Protein AF-A0A1G1J3R7-F1 (afdb_monomer_lite)

Sequence (80 aa):
MNIEKIKNLYFSKKRNVQEIADELGYSFWQVYELMKKNNVLRRTPSEINYLKSDKGKPKFVLKEPMDADGEKLKIAAIML

pLDDT: mean 86.04, std 6.36, range [66.75, 93.5]

Secondary structure (DSSP, 8-state):
--HHHHHHHHHTT---HHHHHHHHT--HHHHHHHHHHTT-PPPPHHHHHHHHHTS---S--PPPPPPHHHHHHHHHHHT-

Structure (mmCIF, N/CA/C/O backbone):
data_AF-A0A1G1J3R7-F1
#
_entry.id   AF-A0A1G1J3R7-F1
#
loop_
_atom_site.group_PDB
_atom_site.id
_atom_site.type_symbol
_atom_site.label_atom_id
_atom_site.label_alt_id
_atom_site.label_comp_id
_atom_site.label_asym_id
_atom_site.label_entity_id
_atom_site.label_seq_id
_atom_site.pdbx_PDB_ins_code
_atom_site.Cartn_x
_atom_site.Cartn_y
_atom_site.Cartn_z
_atom_site.occupancy
_atom_site.B_iso_or_equiv
_atom_site.auth_seq_id
_atom_site.auth_comp_id
_atom_site.auth_asym_id
_atom_site.auth_atom_id
_atom_site.pdbx_PDB_model_num
A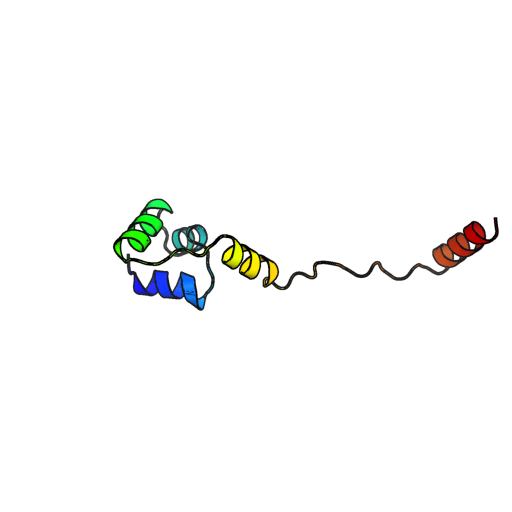TOM 1 N N . MET A 1 1 ? -16.108 -6.942 10.801 1.00 67.81 1 MET A N 1
ATOM 2 C CA . MET A 1 1 ? -14.917 -6.960 9.923 1.00 67.81 1 MET A CA 1
ATOM 3 C C . MET A 1 1 ? -13.804 -7.731 10.621 1.00 67.81 1 MET A C 1
ATOM 5 O O . MET A 1 1 ? -13.492 -7.396 11.755 1.00 67.81 1 MET A O 1
ATOM 9 N N . ASN A 1 2 ? -13.272 -8.793 10.006 1.00 83.19 2 ASN A N 1
ATOM 10 C CA . ASN A 1 2 ? -12.318 -9.690 10.669 1.00 83.19 2 ASN A CA 1
ATOM 11 C C . ASN A 1 2 ? -10.869 -9.187 10.489 1.00 83.19 2 ASN A C 1
ATOM 13 O O . ASN A 1 2 ? -10.388 -9.071 9.359 1.00 83.19 2 ASN A O 1
ATOM 17 N N . ILE A 1 3 ? -10.188 -8.858 11.592 1.00 86.62 3 ILE A N 1
ATOM 18 C CA . ILE A 1 3 ? -8.867 -8.206 11.579 1.00 86.62 3 ILE A CA 1
ATOM 19 C C . ILE A 1 3 ? -7.765 -9.112 11.020 1.00 86.62 3 ILE A C 1
ATOM 21 O O . ILE A 1 3 ? -6.859 -8.633 10.340 1.00 86.62 3 ILE A O 1
ATOM 25 N N . GLU A 1 4 ? -7.856 -10.421 11.245 1.00 87.00 4 GLU A N 1
ATOM 26 C CA . GLU A 1 4 ? -6.882 -11.400 10.748 1.00 87.00 4 GLU A CA 1
ATOM 27 C C . GLU A 1 4 ? -6.844 -11.424 9.223 1.00 87.00 4 GLU A C 1
ATOM 29 O O . GLU A 1 4 ? -5.773 -11.452 8.615 1.00 87.00 4 GLU A O 1
ATOM 34 N N . LYS A 1 5 ? -8.018 -11.310 8.593 1.00 88.62 5 LYS A N 1
ATOM 35 C CA . LYS A 1 5 ? -8.139 -11.248 7.137 1.00 88.62 5 LYS A CA 1
ATOM 36 C C . LYS A 1 5 ? -7.469 -9.988 6.588 1.00 88.62 5 LYS A C 1
ATOM 38 O O . LYS A 1 5 ? -6.733 -10.073 5.612 1.00 88.62 5 LYS A O 1
ATOM 43 N N . ILE A 1 6 ? -7.644 -8.843 7.252 1.00 87.62 6 ILE A N 1
ATOM 44 C CA . ILE A 1 6 ? -6.979 -7.583 6.878 1.00 87.62 6 ILE A CA 1
ATOM 45 C C . ILE A 1 6 ? -5.466 -7.692 7.044 1.00 87.62 6 ILE A C 1
ATOM 47 O O . ILE A 1 6 ? -4.737 -7.305 6.135 1.00 87.62 6 ILE A O 1
ATOM 51 N N . LYS A 1 7 ? -4.981 -8.260 8.154 1.00 88.00 7 LYS A N 1
ATOM 52 C CA . LYS A 1 7 ? -3.545 -8.492 8.368 1.00 88.00 7 LYS A CA 1
ATOM 53 C C . LYS A 1 7 ? -2.959 -9.387 7.276 1.00 88.00 7 LYS A C 1
ATOM 55 O O . LYS A 1 7 ? -1.918 -9.052 6.725 1.00 88.00 7 LYS A O 1
ATOM 60 N N . ASN A 1 8 ? -3.645 -10.466 6.910 1.00 89.94 8 ASN A N 1
ATOM 61 C CA . ASN A 1 8 ? -3.194 -11.377 5.859 1.00 89.94 8 ASN A CA 1
ATOM 62 C C . ASN A 1 8 ? -3.173 -10.701 4.472 1.00 89.94 8 ASN A C 1
ATOM 64 O O . ASN A 1 8 ? -2.189 -10.789 3.740 1.00 89.94 8 ASN A O 1
ATOM 68 N N . LEU A 1 9 ? -4.224 -9.952 4.117 1.00 88.38 9 LEU A N 1
ATOM 69 C CA . LEU A 1 9 ? -4.262 -9.195 2.860 1.00 88.38 9 LEU A CA 1
ATOM 70 C C . LEU A 1 9 ? -3.188 -8.096 2.814 1.00 88.38 9 LEU A C 1
ATOM 72 O O . LEU A 1 9 ? -2.579 -7.858 1.769 1.00 88.38 9 LEU A O 1
ATOM 76 N N . TYR A 1 10 ? -2.924 -7.453 3.950 1.00 90.38 10 TYR A N 1
ATOM 77 C CA . TYR A 1 10 ? -1.901 -6.428 4.066 1.00 90.38 10 TYR A CA 1
ATOM 78 C C . TYR A 1 10 ? -0.498 -7.041 3.975 1.00 90.38 10 TYR A C 1
ATOM 80 O O . TYR A 1 10 ? 0.243 -6.746 3.044 1.00 90.38 10 TYR A O 1
ATOM 88 N N . PHE A 1 11 ? -0.102 -7.913 4.894 1.00 87.38 11 PHE A N 1
ATOM 89 C CA . PHE A 1 11 ? 1.277 -8.401 4.946 1.00 87.38 11 PHE A CA 1
ATOM 90 C C . PHE A 1 11 ? 1.581 -9.438 3.861 1.00 87.38 11 PHE A C 1
ATOM 92 O O . PHE A 1 11 ? 2.544 -9.263 3.119 1.00 87.38 11 PHE A O 1
ATOM 99 N N . SER A 1 12 ? 0.741 -10.463 3.700 1.00 86.50 12 SER A N 1
ATOM 100 C CA . SER A 1 12 ? 1.028 -11.583 2.794 1.00 86.50 12 SER A CA 1
ATOM 101 C C . SER A 1 12 ? 0.764 -11.231 1.334 1.00 86.50 12 SER A C 1
ATOM 103 O O . SER A 1 12 ? 1.590 -11.500 0.467 1.00 86.50 12 SER A O 1
ATOM 105 N N . LYS A 1 13 ? -0.379 -10.594 1.042 1.00 85.69 13 LYS A N 1
ATOM 106 C CA . LYS A 1 13 ? -0.731 -10.216 -0.339 1.00 85.69 13 LYS A CA 1
ATOM 107 C C . LYS A 1 13 ? -0.199 -8.841 -0.757 1.00 85.69 13 LYS A C 1
ATOM 109 O O . LYS A 1 13 ? -0.479 -8.410 -1.874 1.00 85.69 13 LYS A O 1
ATOM 114 N N . LYS A 1 14 ? 0.539 -8.141 0.119 1.00 87.69 14 LYS A N 1
ATOM 115 C CA . LYS A 1 14 ? 1.113 -6.803 -0.127 1.00 87.69 14 LYS A CA 1
ATOM 116 C C . LYS A 1 14 ? 0.079 -5.766 -0.619 1.00 87.69 14 LYS A C 1
ATOM 118 O O . LYS A 1 14 ? 0.456 -4.772 -1.244 1.00 87.69 14 LYS A O 1
ATOM 123 N N . ARG A 1 15 ? -1.217 -5.951 -0.323 1.00 86.75 15 ARG A N 1
ATOM 124 C CA . ARG A 1 15 ? -2.279 -5.053 -0.806 1.00 86.75 15 ARG A CA 1
ATOM 125 C C . ARG A 1 15 ? -2.277 -3.721 -0.074 1.00 86.75 15 ARG A C 1
ATOM 127 O O . ARG A 1 15 ? -1.764 -3.593 1.049 1.00 86.75 15 ARG A O 1
ATOM 134 N N . ASN A 1 16 ? -2.795 -2.700 -0.741 1.00 89.44 16 ASN A N 1
ATOM 135 C CA . ASN A 1 16 ? -2.987 -1.381 -0.152 1.00 89.44 16 ASN A CA 1
ATOM 136 C C . ASN A 1 16 ? -4.334 -1.314 0.607 1.00 89.44 16 ASN A C 1
ATOM 138 O O . ASN A 1 16 ? -5.188 -2.178 0.453 1.00 89.44 16 ASN A O 1
ATOM 142 N N . VAL A 1 17 ? -4.518 -0.309 1.467 1.00 89.88 17 VAL A N 1
ATOM 143 C CA . VAL A 1 17 ? -5.722 -0.206 2.320 1.00 89.88 17 VAL A CA 1
ATOM 144 C C . VAL A 1 17 ? -7.000 -0.012 1.492 1.00 89.88 17 VAL A C 1
ATOM 146 O O . VAL A 1 17 ? -8.037 -0.544 1.868 1.00 89.88 17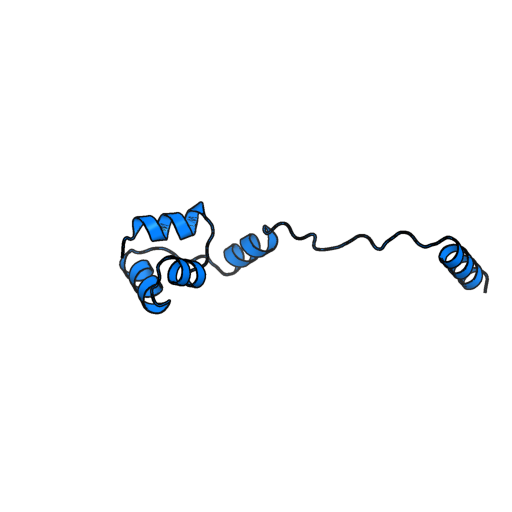 VAL A O 1
ATOM 149 N N . GLN A 1 18 ? -6.911 0.688 0.358 1.00 90.06 18 GLN A N 1
ATOM 150 C CA . GLN A 1 18 ? -8.020 0.866 -0.580 1.00 90.06 18 GLN A CA 1
ATOM 151 C C . GLN A 1 18 ? -8.399 -0.466 -1.240 1.00 90.06 18 GLN A C 1
ATOM 153 O O . GLN A 1 18 ? -9.546 -0.868 -1.161 1.00 90.06 18 GLN A O 1
ATOM 158 N N . GLU A 1 19 ? -7.426 -1.211 -1.770 1.00 89.88 19 GLU A N 1
ATOM 159 C CA . GLU A 1 19 ? -7.630 -2.541 -2.364 1.00 89.88 19 GLU A CA 1
ATOM 160 C C . GLU A 1 19 ? -8.243 -3.526 -1.358 1.00 89.88 19 GLU A C 1
ATOM 162 O O . GLU A 1 19 ? -9.057 -4.365 -1.727 1.00 89.88 19 GLU A O 1
ATOM 167 N N . ILE A 1 20 ? -7.852 -3.434 -0.082 1.00 91.19 20 ILE A N 1
ATOM 168 C CA . ILE A 1 20 ? -8.436 -4.241 0.997 1.00 91.19 20 ILE A CA 1
ATOM 169 C C . ILE A 1 20 ? -9.886 -3.824 1.263 1.00 91.19 20 ILE A C 1
ATOM 171 O O . ILE A 1 20 ? -10.731 -4.685 1.497 1.00 91.19 20 ILE A O 1
ATOM 175 N N . ALA A 1 21 ? -10.169 -2.521 1.250 1.00 92.38 21 ALA A N 1
ATOM 176 C CA . ALA A 1 21 ? -11.513 -1.989 1.425 1.00 92.38 21 ALA A CA 1
ATOM 177 C C . ALA A 1 21 ? -12.430 -2.434 0.275 1.00 92.38 21 ALA A C 1
ATOM 179 O O . ALA A 1 21 ? -13.500 -2.981 0.538 1.00 92.38 21 ALA A O 1
ATOM 180 N N . ASP A 1 22 ? -11.952 -2.327 -0.965 1.00 93.00 22 ASP A N 1
ATOM 181 C CA . ASP A 1 22 ? -12.654 -2.758 -2.174 1.00 93.00 22 ASP A CA 1
ATOM 182 C C . ASP A 1 22 ? -12.901 -4.282 -2.172 1.00 93.00 22 ASP A C 1
ATOM 184 O O . ASP A 1 22 ? -14.008 -4.731 -2.452 1.00 93.00 22 ASP A O 1
ATOM 188 N N . GLU A 1 23 ? -11.906 -5.096 -1.785 1.00 90.88 23 GLU A N 1
ATOM 189 C CA . GLU A 1 23 ? -12.026 -6.567 -1.718 1.00 90.88 23 GLU A CA 1
ATOM 190 C C . GLU A 1 23 ? -13.002 -7.040 -0.629 1.00 90.88 23 GLU A C 1
ATOM 192 O O . GLU A 1 23 ? -13.586 -8.119 -0.738 1.00 90.88 23 GLU A O 1
ATOM 197 N N . LEU A 1 24 ? -13.176 -6.255 0.435 1.00 89.19 24 LEU A N 1
ATOM 198 C CA . LEU A 1 24 ? -14.062 -6.588 1.550 1.00 89.19 24 LEU A CA 1
ATOM 199 C C . LEU A 1 24 ? -15.414 -5.854 1.496 1.00 89.19 24 LEU A C 1
ATOM 201 O O . LEU A 1 24 ? -16.266 -6.137 2.336 1.00 89.19 24 LEU A O 1
ATOM 205 N N . GLY A 1 25 ? -15.616 -4.943 0.538 1.00 91.75 25 GLY A N 1
ATOM 206 C CA . GLY A 1 25 ? -16.838 -4.144 0.403 1.00 91.75 25 GLY A CA 1
ATOM 207 C C . GLY A 1 25 ? -17.040 -3.109 1.517 1.00 91.75 25 GLY A C 1
ATOM 208 O O . GLY A 1 25 ? -18.178 -2.793 1.859 1.00 91.75 25 GLY A O 1
ATOM 209 N N . TYR A 1 26 ? -15.958 -2.603 2.114 1.00 91.62 26 TYR A N 1
ATOM 210 C CA . TYR A 1 26 ? -16.006 -1.596 3.180 1.00 91.62 26 TYR A CA 1
ATOM 211 C C . TYR A 1 26 ? -15.450 -0.255 2.715 1.00 91.62 26 TYR A C 1
ATOM 213 O O . TYR A 1 26 ? -14.759 -0.161 1.705 1.00 91.62 26 TYR A O 1
ATOM 221 N N . SER A 1 27 ? -15.711 0.800 3.488 1.00 92.62 27 SER A N 1
ATOM 222 C CA . SER A 1 27 ? -15.073 2.085 3.227 1.00 92.62 27 SER A CA 1
ATOM 223 C C . SER A 1 27 ? -13.611 2.075 3.676 1.00 92.62 27 SER A C 1
ATOM 225 O O . SER A 1 27 ? -13.231 1.425 4.656 1.00 92.62 27 SER A O 1
ATOM 227 N N . PHE A 1 28 ? -12.787 2.872 2.997 1.00 92.12 28 PHE A N 1
ATOM 228 C CA . PHE A 1 28 ? -11.397 3.095 3.388 1.00 92.12 28 PHE A CA 1
ATOM 229 C C . PHE A 1 28 ? -11.267 3.480 4.869 1.00 92.12 28 PHE A C 1
ATOM 231 O O . PHE A 1 28 ? -10.427 2.933 5.584 1.00 92.12 28 PHE A O 1
ATOM 238 N N . TRP A 1 29 ? -12.126 4.389 5.345 1.00 93.50 29 TRP A N 1
ATOM 239 C CA . TRP A 1 29 ? -12.107 4.873 6.725 1.00 93.50 29 TRP A CA 1
ATOM 240 C C . TRP A 1 29 ? -12.402 3.770 7.738 1.00 93.50 29 TRP A C 1
ATOM 242 O O . TRP A 1 29 ? -11.725 3.697 8.759 1.00 93.50 29 TRP A O 1
ATOM 252 N N . GLN A 1 30 ? -13.342 2.869 7.436 1.00 92.25 30 GLN A N 1
ATOM 253 C CA . GLN A 1 30 ? -13.635 1.722 8.296 1.00 92.25 30 GLN A CA 1
ATOM 254 C C . GLN A 1 30 ? -12.419 0.799 8.431 1.00 92.25 30 GLN A C 1
ATOM 256 O O . GLN A 1 30 ? -12.079 0.380 9.540 1.00 92.25 30 GLN A O 1
ATOM 261 N N . VAL A 1 31 ? -11.731 0.503 7.322 1.00 91.00 31 VAL A N 1
ATOM 262 C CA . VAL A 1 31 ? -10.507 -0.321 7.332 1.00 91.00 31 VAL A CA 1
ATOM 263 C C . VAL A 1 31 ? -9.382 0.387 8.073 1.00 91.00 31 VAL A C 1
ATOM 265 O O . VAL A 1 31 ? -8.726 -0.218 8.922 1.00 91.00 31 VAL A O 1
ATOM 268 N N . TYR A 1 32 ? -9.202 1.677 7.812 1.00 90.62 32 TYR A N 1
ATOM 269 C CA . TYR A 1 32 ? -8.187 2.495 8.456 1.00 90.62 32 TYR A CA 1
ATOM 270 C C . TYR A 1 32 ? -8.376 2.573 9.977 1.00 90.62 32 TYR A C 1
ATOM 272 O O . TYR A 1 32 ? -7.432 2.323 10.729 1.00 90.62 32 TYR A O 1
ATOM 280 N N . GLU A 1 33 ? -9.591 2.860 10.447 1.00 92.06 33 GLU A N 1
ATOM 281 C CA . GLU A 1 33 ? -9.891 2.880 11.877 1.00 92.06 33 GLU A CA 1
ATOM 282 C C . GLU A 1 33 ? -9.676 1.518 12.525 1.00 92.06 33 GLU A C 1
ATOM 284 O O . GLU A 1 33 ? -9.126 1.447 13.624 1.00 92.06 33 GLU A O 1
ATOM 289 N N . LEU A 1 34 ? -10.084 0.432 11.863 1.00 90.69 34 LEU A N 1
ATOM 290 C CA . LEU A 1 34 ? -9.901 -0.905 12.412 1.00 90.69 34 LEU A CA 1
ATOM 291 C C . LEU A 1 34 ? -8.412 -1.257 12.531 1.00 90.69 34 LEU A C 1
ATOM 293 O O . LEU A 1 34 ? -7.997 -1.793 13.559 1.00 90.69 34 LEU A O 1
ATOM 297 N N . MET A 1 35 ? -7.599 -0.923 11.524 1.00 90.00 35 MET A N 1
ATOM 298 C CA . MET A 1 35 ? -6.144 -1.091 11.583 1.00 90.00 35 MET A CA 1
ATOM 299 C C . MET A 1 35 ? -5.539 -0.291 12.741 1.00 90.00 35 MET A C 1
ATOM 301 O O . MET A 1 35 ? -4.744 -0.840 13.503 1.00 90.00 35 MET A O 1
ATOM 305 N N . LYS A 1 36 ? -5.965 0.967 12.921 1.00 90.94 36 LYS A N 1
ATOM 306 C CA . LYS A 1 36 ? -5.511 1.834 14.018 1.00 90.94 36 LYS A CA 1
ATOM 307 C C . LYS A 1 36 ? -5.894 1.270 15.391 1.00 90.94 36 LYS A C 1
ATOM 309 O O . LYS A 1 36 ? -5.037 1.179 16.261 1.00 90.94 36 LYS A O 1
ATOM 314 N N . LYS A 1 37 ? -7.147 0.832 15.571 1.00 92.19 37 LYS A N 1
ATOM 315 C CA . LYS A 1 37 ? -7.649 0.222 16.821 1.00 92.19 37 LYS A CA 1
ATOM 316 C C . LYS A 1 37 ? -6.903 -1.061 17.197 1.00 92.19 37 LYS A C 1
ATOM 318 O O . LYS A 1 37 ? -6.794 -1.378 18.373 1.00 92.19 37 LYS A O 1
ATOM 323 N N . ASN A 1 38 ? -6.378 -1.783 16.208 1.00 90.19 38 ASN A N 1
ATOM 324 C CA . ASN A 1 38 ? -5.655 -3.041 16.396 1.00 90.19 38 ASN A CA 1
ATOM 325 C C . ASN A 1 38 ? -4.123 -2.888 16.311 1.00 90.19 38 ASN A C 1
ATOM 327 O O . ASN A 1 38 ? -3.431 -3.890 16.122 1.00 90.19 38 ASN A O 1
ATOM 331 N N . ASN A 1 39 ? -3.595 -1.660 16.417 1.00 90.69 39 ASN A N 1
ATOM 332 C CA . ASN A 1 39 ? -2.159 -1.350 16.370 1.00 90.69 39 ASN A CA 1
ATOM 333 C C . ASN A 1 39 ? -1.429 -1.935 15.146 1.00 90.69 39 ASN A C 1
ATOM 335 O O . ASN A 1 39 ? -0.267 -2.333 15.221 1.00 90.69 39 ASN A O 1
ATOM 339 N N . VAL A 1 40 ? -2.104 -1.996 13.996 1.00 87.50 40 VAL A N 1
ATOM 340 C CA . VAL A 1 40 ? -1.467 -2.422 12.748 1.00 87.50 40 VAL A CA 1
ATOM 341 C C . VAL A 1 40 ? -0.673 -1.247 12.191 1.00 87.50 40 VAL A C 1
ATOM 343 O O . VAL A 1 40 ? -1.245 -0.289 1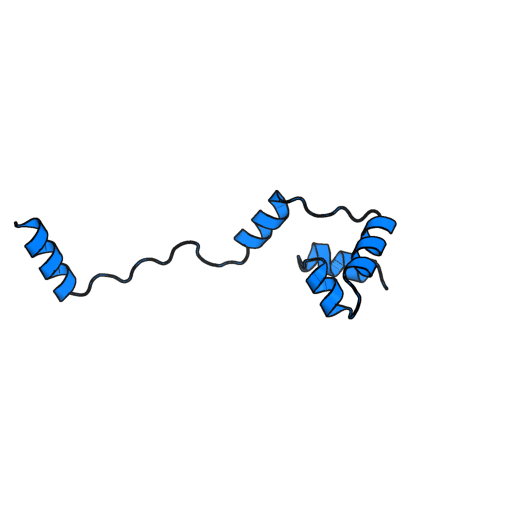1.664 1.00 87.50 40 VAL A O 1
ATOM 346 N N . LEU A 1 41 ? 0.653 -1.326 12.317 1.00 86.88 41 LEU A N 1
ATOM 347 C CA . LEU A 1 41 ? 1.567 -0.328 11.770 1.00 86.88 41 LEU A CA 1
ATOM 348 C C . LEU A 1 41 ? 1.394 -0.220 10.254 1.00 86.88 41 LEU A C 1
ATOM 350 O O . LEU A 1 41 ? 1.341 -1.217 9.528 1.00 86.88 41 LEU A O 1
ATOM 354 N N . ARG A 1 42 ? 1.303 1.021 9.775 1.00 88.31 42 ARG A N 1
ATOM 355 C CA . ARG A 1 42 ? 1.268 1.304 8.345 1.00 88.31 42 ARG A CA 1
ATOM 356 C C . ARG A 1 42 ? 2.678 1.299 7.778 1.00 88.31 42 ARG A C 1
ATOM 358 O O . ARG A 1 42 ? 3.603 1.808 8.400 1.00 88.31 42 ARG A O 1
ATOM 365 N N . ARG A 1 43 ? 2.783 0.810 6.545 1.00 89.38 43 ARG A N 1
ATOM 366 C CA . ARG A 1 43 ? 3.988 0.923 5.729 1.00 89.38 43 ARG A CA 1
ATOM 367 C C . ARG A 1 43 ? 4.394 2.384 5.563 1.00 89.38 43 ARG A C 1
ATOM 369 O O . ARG A 1 43 ? 3.563 3.243 5.251 1.00 89.38 43 ARG A O 1
ATOM 376 N N . THR A 1 44 ? 5.680 2.621 5.726 1.00 89.25 44 THR A N 1
ATOM 377 C CA . THR A 1 44 ? 6.378 3.866 5.432 1.00 89.25 44 THR A CA 1
ATOM 378 C C . THR A 1 44 ? 6.381 4.157 3.925 1.00 89.25 44 THR A C 1
ATOM 380 O O . THR A 1 44 ? 6.197 3.250 3.103 1.00 89.25 44 THR A O 1
ATOM 383 N N . PRO A 1 45 ? 6.623 5.416 3.515 1.00 85.38 45 PRO A N 1
ATOM 384 C CA . PRO A 1 45 ? 6.761 5.765 2.101 1.00 85.38 45 PRO A CA 1
ATOM 385 C C . PRO A 1 45 ? 7.832 4.935 1.375 1.00 85.38 45 PRO A C 1
ATOM 387 O O . PRO A 1 45 ? 7.614 4.512 0.240 1.00 85.38 45 PRO A O 1
ATOM 390 N N . SER A 1 46 ? 8.952 4.643 2.043 1.00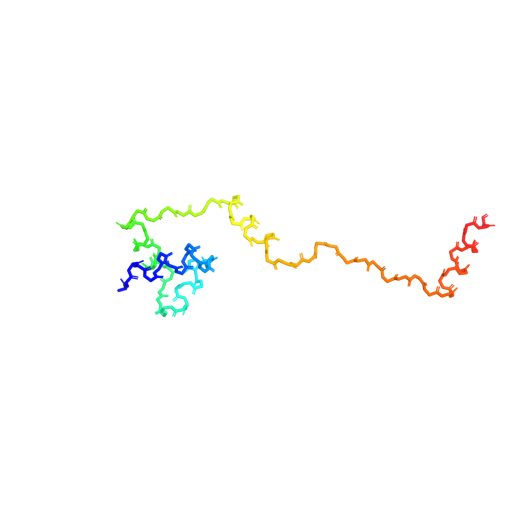 86.25 46 SER A N 1
ATOM 391 C CA . SER A 1 46 ? 10.042 3.828 1.496 1.00 86.25 46 SER A CA 1
ATOM 392 C C . SER A 1 46 ? 9.602 2.395 1.195 1.00 86.25 46 SER A C 1
ATOM 394 O O . SER A 1 46 ? 9.855 1.894 0.101 1.00 86.25 46 SER A O 1
ATOM 396 N N . GLU A 1 47 ? 8.872 1.754 2.111 1.00 86.75 47 GLU A N 1
ATOM 397 C CA . GLU A 1 47 ? 8.330 0.404 1.900 1.00 86.75 47 GLU A CA 1
ATOM 398 C C . GLU A 1 47 ? 7.300 0.375 0.765 1.00 86.75 47 GLU A C 1
ATOM 400 O O . GLU A 1 47 ? 7.273 -0.555 -0.041 1.00 86.75 47 GLU A O 1
ATOM 405 N N . ILE A 1 48 ? 6.467 1.414 0.653 1.00 87.12 48 ILE A N 1
ATOM 406 C CA . ILE A 1 48 ? 5.513 1.546 -0.456 1.00 87.12 48 ILE A CA 1
ATOM 407 C C . ILE A 1 48 ? 6.256 1.669 -1.793 1.00 87.12 48 ILE A C 1
ATOM 409 O O . ILE A 1 48 ? 5.865 1.033 -2.773 1.00 87.12 48 ILE A O 1
ATOM 413 N N . ASN A 1 49 ? 7.321 2.469 -1.845 1.00 85.38 49 ASN A N 1
ATOM 414 C CA . ASN A 1 49 ? 8.130 2.644 -3.050 1.00 85.38 49 ASN A CA 1
ATOM 415 C C . ASN A 1 49 ? 8.854 1.356 -3.443 1.00 85.38 49 ASN A C 1
ATOM 417 O O . ASN A 1 49 ? 8.858 1.004 -4.624 1.00 85.38 49 ASN A O 1
ATOM 421 N N . TYR A 1 50 ? 9.388 0.622 -2.466 1.00 85.50 50 TYR A N 1
ATOM 422 C CA . TYR A 1 50 ? 9.977 -0.693 -2.692 1.00 85.50 50 TYR A CA 1
ATOM 423 C C . TYR A 1 50 ? 8.959 -1.646 -3.327 1.00 85.50 50 TYR A C 1
ATOM 425 O O . TYR A 1 50 ? 9.215 -2.182 -4.399 1.00 85.50 50 TYR A O 1
ATOM 433 N N . LEU A 1 51 ? 7.754 -1.754 -2.755 1.00 83.19 51 LEU A N 1
ATOM 434 C CA . LEU A 1 51 ? 6.678 -2.586 -3.306 1.00 83.19 51 LEU A CA 1
ATOM 435 C C . LEU A 1 51 ? 6.259 -2.177 -4.723 1.00 83.19 51 LEU A C 1
ATOM 437 O O . LEU A 1 51 ? 5.916 -3.036 -5.527 1.00 83.19 51 LEU A O 1
ATOM 441 N N . LYS A 1 52 ? 6.263 -0.880 -5.052 1.00 80.19 52 LYS A N 1
ATOM 442 C CA . LYS A 1 52 ? 5.972 -0.401 -6.415 1.00 80.19 52 LYS A CA 1
ATOM 443 C C . LYS A 1 52 ? 7.091 -0.751 -7.395 1.00 80.19 52 LYS A C 1
ATOM 445 O O . LYS A 1 52 ? 6.791 -1.115 -8.527 1.00 80.19 52 LYS A O 1
ATOM 450 N N . SER A 1 53 ? 8.349 -0.645 -6.965 1.00 77.00 53 SER A N 1
ATOM 451 C CA . SER A 1 53 ? 9.513 -1.019 -7.775 1.00 77.00 53 SER A CA 1
ATOM 452 C C . SER A 1 53 ? 9.601 -2.534 -7.990 1.00 77.00 53 SER A C 1
ATOM 454 O O . SER A 1 53 ? 10.043 -2.960 -9.049 1.00 77.00 53 SER A O 1
ATOM 456 N N . ASP A 1 54 ? 9.163 -3.326 -7.010 1.00 69.81 54 ASP A N 1
ATOM 457 C CA . ASP A 1 54 ? 9.139 -4.796 -7.019 1.00 69.81 54 ASP A CA 1
ATOM 458 C C . ASP A 1 54 ? 8.061 -5.378 -7.954 1.00 69.81 54 ASP A C 1
ATOM 460 O O . ASP A 1 54 ? 8.123 -6.548 -8.312 1.00 69.81 54 ASP A O 1
ATOM 464 N N . LYS A 1 55 ? 7.092 -4.575 -8.432 1.00 68.62 55 LYS A N 1
ATOM 465 C CA . LYS A 1 55 ? 6.008 -5.017 -9.347 1.00 68.62 55 LYS A CA 1
ATOM 466 C C . LYS A 1 55 ? 6.479 -5.420 -10.762 1.00 68.62 55 LYS A C 1
ATOM 468 O O . LYS A 1 55 ? 5.677 -5.429 -11.693 1.00 68.62 55 LYS A O 1
ATOM 473 N N . GLY A 1 56 ? 7.757 -5.756 -10.932 1.00 66.75 56 GLY A N 1
ATOM 474 C CA . GLY A 1 56 ? 8.282 -6.526 -12.062 1.00 66.75 56 GLY A CA 1
ATOM 475 C C . GLY A 1 56 ? 8.307 -5.813 -13.411 1.00 66.75 56 GLY A C 1
ATOM 476 O O . GLY A 1 56 ? 8.644 -6.434 -14.414 1.00 66.75 56 GLY A O 1
ATOM 477 N N . LYS A 1 57 ? 7.962 -4.523 -13.475 1.00 70.62 57 LYS A N 1
ATOM 478 C CA . LYS A 1 57 ? 8.030 -3.778 -14.733 1.00 70.62 57 LYS A CA 1
ATOM 479 C C . LYS A 1 57 ? 9.477 -3.354 -14.989 1.00 70.62 57 LYS A C 1
ATOM 481 O O . LYS A 1 57 ? 10.051 -2.672 -14.133 1.00 70.62 57 LYS A O 1
ATOM 486 N N . PRO A 1 58 ? 10.070 -3.726 -16.136 1.00 77.88 58 PRO A N 1
ATOM 487 C CA . PRO A 1 58 ? 11.405 -3.269 -16.474 1.00 77.88 58 PRO A CA 1
ATOM 488 C C . PRO A 1 58 ? 11.389 -1.739 -16.576 1.00 77.88 58 PRO A C 1
ATOM 490 O O . PRO A 1 58 ? 10.520 -1.152 -17.219 1.00 77.88 58 PRO A O 1
ATOM 493 N N . LYS A 1 59 ? 12.327 -1.080 -15.885 1.00 75.75 59 LYS A N 1
ATOM 494 C CA . LYS A 1 59 ? 12.433 0.393 -15.870 1.00 75.75 59 LYS A CA 1
ATOM 495 C C . LYS A 1 59 ? 12.941 0.955 -17.196 1.00 75.75 59 LYS A C 1
ATOM 497 O O . LYS A 1 59 ? 12.794 2.143 -17.454 1.00 75.75 59 LYS A O 1
ATOM 502 N N . PHE A 1 60 ? 13.541 0.098 -18.007 1.00 82.62 60 PHE A N 1
ATOM 503 C CA . PHE A 1 60 ? 14.032 0.404 -19.333 1.00 82.62 60 PHE A CA 1
ATOM 504 C C . PHE A 1 60 ? 13.656 -0.744 -20.262 1.00 82.62 60 PHE A C 1
ATOM 506 O O . PHE A 1 60 ? 13.665 -1.909 -19.867 1.00 82.62 60 PHE A O 1
ATOM 513 N N . VAL A 1 61 ? 13.339 -0.399 -21.500 1.00 82.94 61 VAL A N 1
ATOM 514 C CA . VAL A 1 61 ? 13.235 -1.353 -22.598 1.00 82.94 61 VAL A CA 1
ATOM 515 C C . VAL A 1 61 ? 14.418 -1.053 -23.501 1.00 82.94 61 VAL A C 1
ATOM 517 O O . VAL A 1 61 ? 14.704 0.118 -23.768 1.00 82.94 61 VAL A O 1
ATOM 520 N N . LEU A 1 62 ? 15.150 -2.086 -23.914 1.00 82.12 62 LEU A N 1
ATOM 521 C CA . LEU A 1 62 ? 16.183 -1.900 -24.925 1.00 82.12 62 LEU A CA 1
ATOM 522 C C . LEU A 1 62 ? 15.497 -1.377 -26.182 1.00 82.12 62 LEU A C 1
ATOM 524 O O . LEU A 1 62 ? 14.519 -1.964 -26.645 1.00 82.12 62 LEU A O 1
ATOM 528 N N . LYS A 1 63 ? 15.989 -0.251 -26.699 1.00 82.94 63 LYS A N 1
ATOM 529 C CA . LYS A 1 63 ? 15.553 0.228 -28.004 1.00 82.94 63 LYS A CA 1
ATOM 530 C C . LYS A 1 63 ? 15.823 -0.888 -29.011 1.00 82.94 63 LYS A C 1
ATOM 532 O O . LYS A 1 63 ? 16.886 -1.508 -28.951 1.00 82.94 63 LYS A O 1
ATOM 537 N N . GLU A 1 64 ? 14.855 -1.148 -29.883 1.00 81.75 64 GLU A N 1
ATOM 538 C CA . GLU A 1 64 ? 15.019 -2.131 -30.951 1.00 81.75 64 GLU A CA 1
ATOM 539 C C . GLU A 1 64 ? 16.308 -1.840 -31.738 1.00 81.75 64 GLU A C 1
ATOM 541 O O . GLU A 1 64 ? 16.675 -0.664 -31.895 1.00 81.75 64 GLU A O 1
ATOM 546 N N . PRO A 1 65 ? 17.032 -2.888 -32.176 1.00 79.56 65 PRO A N 1
ATOM 547 C CA . PRO A 1 65 ? 18.209 -2.700 -33.006 1.00 79.56 65 PRO A CA 1
ATOM 548 C C . PRO A 1 65 ? 17.824 -1.915 -34.260 1.00 79.56 65 PRO A C 1
ATOM 550 O O . PRO A 1 65 ? 16.725 -2.065 -34.793 1.00 79.56 65 PRO A O 1
ATOM 553 N N . MET A 1 66 ? 18.729 -1.039 -34.690 1.00 77.56 66 MET A N 1
ATOM 554 C CA . MET A 1 66 ? 18.514 -0.194 -35.857 1.00 77.56 66 MET A CA 1
ATOM 555 C C . MET A 1 66 ? 18.357 -1.082 -37.096 1.00 77.56 66 MET A C 1
ATOM 557 O O . MET A 1 66 ? 19.067 -2.074 -37.256 1.00 77.56 66 MET A O 1
ATOM 561 N N . ASP A 1 67 ? 17.405 -0.742 -37.950 1.00 85.44 67 ASP A N 1
ATOM 562 C CA . ASP A 1 67 ? 17.243 -1.354 -39.258 1.00 85.44 67 ASP A CA 1
ATOM 563 C C . ASP A 1 67 ? 18.451 -1.041 -40.154 1.00 85.44 67 ASP A C 1
ATOM 565 O O . ASP A 1 67 ? 19.159 -0.049 -39.960 1.00 85.44 67 ASP A O 1
ATOM 569 N N . ALA A 1 68 ? 18.701 -1.893 -41.152 1.00 82.38 68 ALA A N 1
ATOM 570 C CA . ALA A 1 68 ? 19.876 -1.772 -42.020 1.00 82.38 68 ALA A CA 1
ATOM 571 C C . ALA A 1 68 ? 19.956 -0.406 -42.727 1.00 82.38 68 ALA A C 1
ATOM 573 O O . ALA A 1 68 ? 21.044 0.105 -42.989 1.00 82.38 68 ALA A O 1
ATOM 574 N N . ASP A 1 69 ? 18.810 0.205 -43.026 1.00 84.81 69 ASP A N 1
ATOM 575 C CA . ASP A 1 69 ? 18.757 1.536 -43.630 1.00 84.81 69 ASP A CA 1
ATOM 576 C C . ASP A 1 69 ? 19.034 2.642 -42.608 1.00 84.81 69 ASP A C 1
ATOM 578 O O . ASP A 1 69 ? 19.736 3.609 -42.915 1.00 84.81 69 ASP A O 1
ATOM 582 N N . GLY A 1 70 ? 18.601 2.459 -41.361 1.00 84.69 70 GLY A N 1
ATOM 583 C CA . GLY A 1 70 ? 18.991 3.316 -40.255 1.00 84.69 70 GLY A CA 1
ATOM 584 C C . GLY A 1 70 ? 20.501 3.279 -39.980 1.00 84.69 70 GLY A C 1
ATOM 585 O O . GLY A 1 70 ? 21.113 4.333 -39.786 1.00 84.69 70 GLY A O 1
ATOM 586 N N . GLU A 1 71 ? 21.135 2.104 -40.027 1.00 86.06 71 GLU A N 1
ATOM 587 C CA . GLU A 1 71 ? 22.594 1.994 -39.879 1.00 86.06 71 GLU A CA 1
ATOM 588 C C . GLU A 1 71 ? 23.339 2.766 -40.976 1.0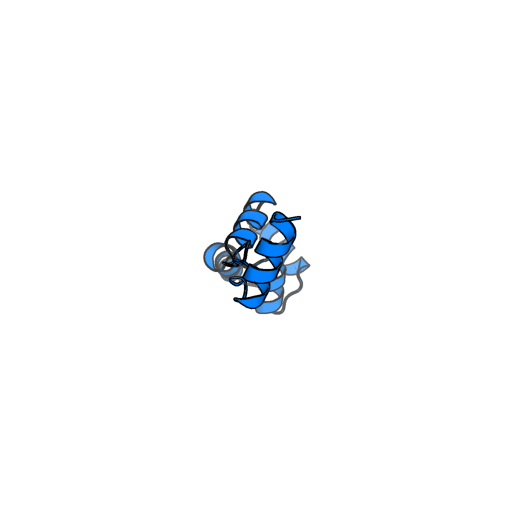0 86.06 71 GLU A C 1
ATOM 590 O O . GLU A 1 71 ? 24.274 3.513 -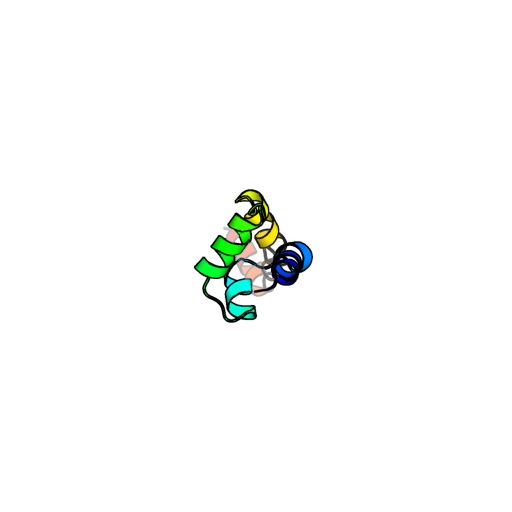40.674 1.00 86.06 71 GLU A O 1
ATOM 595 N N . LYS A 1 72 ? 22.885 2.673 -42.235 1.00 88.88 72 LYS A N 1
ATOM 596 C CA . LYS A 1 72 ? 23.452 3.447 -43.354 1.00 88.88 72 LYS A CA 1
ATOM 597 C C . LYS A 1 72 ? 23.324 4.951 -43.132 1.00 88.88 72 LYS A C 1
ATOM 599 O O . LYS A 1 72 ? 24.293 5.677 -43.343 1.00 88.88 72 LYS A O 1
ATOM 604 N N . LEU A 1 73 ? 22.159 5.420 -42.680 1.00 87.44 73 LEU A N 1
ATOM 605 C CA . LEU A 1 73 ? 21.933 6.839 -42.385 1.00 87.44 73 LEU A CA 1
ATOM 606 C C . LEU A 1 73 ? 22.834 7.335 -41.249 1.00 87.44 73 LEU A C 1
ATOM 608 O O . LEU A 1 73 ? 23.378 8.434 -41.331 1.00 87.44 73 LEU A O 1
ATOM 612 N N . LYS A 1 74 ? 23.044 6.516 -40.213 1.00 86.56 74 LYS A N 1
ATOM 613 C CA . LYS A 1 74 ? 23.964 6.840 -39.118 1.00 86.56 74 LYS A CA 1
ATOM 614 C C . LYS A 1 74 ? 25.406 6.955 -39.611 1.00 86.56 74 LYS A C 1
ATOM 616 O O . LYS A 1 74 ? 26.094 7.898 -39.237 1.00 86.56 74 LYS A O 1
ATOM 621 N N . ILE A 1 75 ? 25.859 6.017 -40.442 1.00 91.25 75 ILE A N 1
ATOM 622 C CA . ILE A 1 75 ? 27.208 6.047 -41.024 1.00 91.25 75 ILE A CA 1
ATOM 623 C C . ILE A 1 75 ? 27.378 7.292 -41.903 1.00 91.25 75 ILE A C 1
ATOM 625 O O . ILE A 1 75 ? 28.358 8.013 -41.738 1.00 91.25 75 ILE A O 1
ATOM 629 N N . ALA A 1 76 ? 26.403 7.595 -42.765 1.00 91.94 76 ALA A N 1
ATOM 630 C CA . ALA A 1 76 ? 26.425 8.782 -43.618 1.00 91.94 76 ALA A CA 1
ATOM 631 C C . ALA A 1 76 ? 26.473 10.090 -42.809 1.00 91.94 76 ALA A C 1
ATOM 633 O O . ALA A 1 76 ? 27.196 11.007 -43.180 1.00 91.94 76 ALA A O 1
ATOM 634 N N . ALA A 1 77 ? 25.755 10.159 -41.684 1.00 88.81 77 ALA A N 1
ATOM 635 C CA . ALA A 1 77 ? 25.775 11.316 -40.792 1.00 88.81 77 ALA A CA 1
ATOM 636 C C . ALA A 1 77 ? 27.107 11.490 -40.038 1.00 88.81 77 ALA A C 1
ATOM 638 O O . ALA A 1 77 ? 27.459 12.611 -39.694 1.00 88.81 77 ALA A O 1
ATOM 639 N N . ILE A 1 78 ? 27.834 10.402 -39.757 1.00 93.44 78 ILE A N 1
ATOM 640 C CA . ILE A 1 78 ? 29.154 10.444 -39.099 1.00 93.44 78 ILE A CA 1
ATOM 641 C C . ILE A 1 78 ? 30.269 10.804 -40.094 1.00 93.44 78 ILE A C 1
ATOM 643 O O . ILE A 1 78 ? 31.290 11.352 -39.696 1.00 93.44 78 ILE A O 1
ATOM 647 N N . MET A 1 79 ? 30.091 10.476 -41.377 1.00 86.94 79 MET A N 1
ATOM 648 C CA . MET A 1 79 ? 31.056 10.758 -42.449 1.00 86.94 79 MET A CA 1
ATOM 649 C C . MET A 1 79 ? 30.988 12.197 -42.999 1.00 86.94 79 MET A C 1
ATOM 651 O O . MET A 1 79 ? 31.672 12.490 -43.981 1.00 86.94 79 MET A O 1
ATOM 655 N N . LEU A 1 80 ? 30.167 13.065 -42.402 1.00 67.81 80 LEU A N 1
ATOM 656 C CA . LEU A 1 80 ? 29.929 14.458 -42.801 1.00 67.81 80 LEU A CA 1
ATOM 657 C C . LEU A 1 80 ? 30.744 15.411 -41.917 1.00 67.81 80 LEU A C 1
ATOM 659 O O . LEU A 1 80 ? 31.361 16.340 -42.482 1.00 67.81 80 LEU A O 1
#

Foldseek 3Di:
DDVVQVVCCCPVVVDDLVVVCVVVVHDSVVSVVVCVVVVNDDDDPVRVVVVVVVPPDPPDDPDPPDDPVRVVVVVVVVVD

Radius of gyration: 23.77 Å; chains: 1; bounding box: 48×26×60 Å